Protein AF-A0A3E1NCD6-F1 (afdb_monomer_lite)

Structure (mmCIF, N/CA/C/O backbone):
data_AF-A0A3E1NCD6-F1
#
_entry.id   AF-A0A3E1NCD6-F1
#
loop_
_atom_site.group_PDB
_atom_site.id
_atom_site.type_symbol
_atom_site.label_atom_id
_atom_site.label_alt_id
_atom_site.label_comp_id
_atom_site.label_asym_id
_atom_site.label_entity_id
_atom_site.label_seq_id
_atom_site.pdbx_PDB_ins_code
_atom_site.Cartn_x
_atom_site.Cartn_y
_atom_site.Cartn_z
_atom_site.occupancy
_atom_site.B_iso_or_equiv
_atom_site.auth_seq_id
_atom_site.auth_comp_id
_atom_site.auth_asym_id
_atom_site.auth_atom_id
_atom_site.pdbx_PDB_model_num
ATOM 1 N N . MET A 1 1 ? 42.381 4.718 -78.006 1.00 48.06 1 MET A N 1
ATOM 2 C CA . MET A 1 1 ? 42.986 5.940 -77.428 1.00 48.06 1 MET A CA 1
ATOM 3 C C . MET A 1 1 ? 43.231 5.703 -75.942 1.00 48.06 1 MET A C 1
ATOM 5 O O . MET A 1 1 ? 42.279 5.404 -75.235 1.00 48.06 1 MET A O 1
ATOM 9 N N . LYS A 1 2 ? 44.492 5.722 -75.485 1.00 49.78 2 LYS A N 1
ATOM 10 C CA . LYS A 1 2 ? 44.846 5.567 -74.060 1.00 49.78 2 LYS A CA 1
ATOM 11 C C . LYS A 1 2 ? 44.575 6.898 -73.341 1.00 49.78 2 LYS A C 1
ATOM 13 O O . LYS A 1 2 ? 45.096 7.910 -73.806 1.00 49.78 2 LYS A O 1
ATOM 18 N N . PRO A 1 3 ? 43.784 6.937 -72.258 1.00 58.72 3 PRO A N 1
ATOM 19 C CA . PRO A 1 3 ? 43.532 8.187 -71.556 1.00 58.72 3 PRO A CA 1
ATOM 20 C C . PRO A 1 3 ? 44.812 8.664 -70.855 1.00 58.72 3 PRO A C 1
ATOM 22 O O . PRO A 1 3 ? 45.445 7.918 -70.113 1.00 58.72 3 PRO A O 1
ATOM 25 N N . VAL A 1 4 ? 45.180 9.920 -71.109 1.00 60.09 4 VAL A N 1
ATOM 26 C CA . VAL A 1 4 ? 46.429 10.587 -70.686 1.00 60.09 4 VAL A CA 1
ATOM 27 C C . VAL A 1 4 ? 46.497 10.828 -69.168 1.00 60.09 4 VAL A C 1
ATOM 29 O O . VAL A 1 4 ? 47.529 11.239 -68.654 1.00 60.09 4 VAL A O 1
ATOM 32 N N . ASN A 1 5 ? 45.440 10.506 -68.413 1.00 66.00 5 ASN A N 1
ATOM 33 C CA . ASN A 1 5 ? 45.366 10.826 -66.988 1.00 66.00 5 ASN A CA 1
ATOM 34 C C . ASN A 1 5 ? 44.707 9.730 -66.127 1.00 66.00 5 ASN A C 1
ATOM 36 O O . ASN A 1 5 ? 43.855 9.983 -65.276 1.00 66.00 5 ASN A O 1
ATOM 40 N N . THR A 1 6 ? 45.092 8.472 -66.350 1.00 70.75 6 THR A N 1
ATOM 41 C CA . THR A 1 6 ? 44.613 7.318 -65.561 1.00 70.75 6 THR A CA 1
ATOM 42 C C . THR A 1 6 ? 44.944 7.425 -64.073 1.00 70.75 6 THR A C 1
ATOM 44 O O . THR A 1 6 ? 44.240 6.853 -63.244 1.00 70.75 6 THR A O 1
ATOM 47 N N . ARG A 1 7 ? 46.002 8.161 -63.716 1.00 72.38 7 ARG A N 1
ATOM 48 C CA . ARG A 1 7 ? 46.505 8.272 -62.342 1.00 72.38 7 ARG A CA 1
ATOM 49 C C . ARG A 1 7 ? 45.627 9.172 -61.467 1.00 72.38 7 ARG A C 1
ATOM 51 O O . ARG A 1 7 ? 45.313 8.793 -60.337 1.00 72.38 7 ARG A O 1
ATOM 58 N N . GLU A 1 8 ? 45.178 10.312 -61.989 1.00 76.81 8 GLU A N 1
ATOM 59 C CA . GLU A 1 8 ? 44.235 11.184 -61.277 1.00 76.81 8 GLU A CA 1
ATOM 60 C C . GLU A 1 8 ? 42.847 10.555 -61.187 1.00 76.81 8 GLU A C 1
ATOM 62 O O . GLU A 1 8 ? 42.239 10.573 -60.117 1.00 76.81 8 GLU A O 1
ATOM 67 N N . LEU A 1 9 ? 42.397 9.894 -62.260 1.00 78.06 9 LEU A N 1
ATOM 68 C CA . LEU A 1 9 ? 41.117 9.192 -62.268 1.00 78.06 9 LEU A CA 1
ATOM 69 C C . LEU A 1 9 ? 41.079 8.086 -61.202 1.00 78.06 9 LEU A C 1
ATOM 71 O O . LEU A 1 9 ? 40.131 8.011 -60.427 1.00 78.06 9 LEU A O 1
ATOM 75 N N . ASN A 1 10 ? 42.142 7.281 -61.091 1.00 79.81 10 ASN A N 1
ATOM 76 C CA . ASN A 1 10 ? 42.220 6.205 -60.100 1.00 79.81 10 ASN A CA 1
ATOM 77 C C . ASN A 1 10 ? 42.321 6.743 -58.656 1.00 79.81 10 ASN A C 1
ATOM 79 O O . ASN A 1 10 ? 41.789 6.151 -57.719 1.00 79.81 10 ASN A O 1
ATOM 83 N N . THR A 1 11 ? 42.956 7.905 -58.465 1.00 83.12 11 THR A N 1
ATOM 84 C CA . THR A 1 11 ? 43.045 8.570 -57.153 1.00 83.12 11 THR A CA 1
ATOM 85 C C . THR A 1 11 ? 41.693 9.139 -56.716 1.00 83.12 11 THR A C 1
ATOM 87 O O . THR A 1 11 ? 41.291 8.954 -55.565 1.00 83.12 11 THR A O 1
ATOM 90 N N . ALA A 1 12 ? 40.964 9.783 -57.632 1.00 84.50 12 ALA A N 1
ATOM 91 C CA . ALA A 1 12 ? 39.609 10.273 -57.392 1.00 84.50 12 ALA A CA 1
ATOM 92 C C . ALA A 1 12 ? 38.638 9.120 -57.091 1.00 84.50 12 ALA A C 1
ATOM 94 O O . ALA A 1 12 ? 37.888 9.189 -56.118 1.00 84.50 12 ALA A O 1
ATOM 95 N N . TYR A 1 13 ? 38.723 8.021 -57.848 1.00 87.75 13 TYR A N 1
ATOM 96 C CA . TYR A 1 13 ? 37.912 6.822 -57.623 1.00 87.75 13 TYR A CA 1
ATOM 97 C C . TYR A 1 13 ? 38.194 6.185 -56.256 1.00 87.75 13 TYR A C 1
ATOM 99 O O . TYR A 1 13 ? 37.271 5.814 -55.534 1.00 87.75 13 TYR A O 1
ATOM 107 N N . ARG A 1 14 ? 39.467 6.121 -55.842 1.00 86.81 14 ARG A N 1
ATOM 108 C CA . ARG A 1 14 ? 39.852 5.597 -54.523 1.00 86.81 14 ARG A CA 1
ATOM 109 C C . ARG A 1 14 ? 39.336 6.471 -53.376 1.00 86.81 14 ARG A C 1
ATOM 111 O O . ARG A 1 14 ? 38.881 5.930 -52.372 1.00 86.81 14 ARG A O 1
ATOM 118 N N . ARG A 1 15 ? 39.366 7.803 -53.521 1.00 88.94 15 ARG A N 1
ATOM 119 C CA . ARG A 1 15 ? 38.755 8.725 -52.545 1.00 88.94 15 ARG A CA 1
ATOM 120 C C . ARG A 1 15 ? 37.239 8.550 -52.484 1.00 88.94 15 ARG A C 1
ATOM 122 O O . ARG A 1 15 ? 36.701 8.450 -51.389 1.00 88.94 15 ARG A O 1
ATOM 129 N N . PHE A 1 16 ? 36.572 8.449 -53.632 1.00 91.69 16 PHE A N 1
ATOM 130 C CA . PHE A 1 16 ? 35.131 8.204 -53.699 1.00 91.69 16 PHE A CA 1
ATOM 131 C C . PHE A 1 16 ? 34.739 6.897 -52.999 1.00 91.69 16 PHE A C 1
ATOM 133 O O . PHE A 1 16 ? 33.848 6.904 -52.157 1.00 91.69 16 PHE A O 1
ATOM 140 N N . ILE A 1 17 ? 35.455 5.799 -53.270 1.00 92.50 17 ILE A N 1
ATOM 141 C CA . ILE A 1 17 ? 35.217 4.507 -52.611 1.00 92.50 17 ILE A CA 1
ATOM 142 C C . ILE A 1 17 ? 35.412 4.615 -51.094 1.00 92.50 17 ILE A C 1
ATOM 144 O O . ILE A 1 17 ? 34.603 4.077 -50.346 1.00 92.50 17 ILE A O 1
ATOM 148 N N . LEU A 1 18 ? 36.444 5.324 -50.620 1.00 93.00 18 LEU A N 1
ATOM 149 C CA . LEU A 1 18 ? 36.663 5.515 -49.182 1.00 93.00 18 LEU A CA 1
ATOM 150 C C . LEU A 1 18 ? 35.522 6.296 -48.520 1.00 93.00 18 LEU A C 1
ATOM 152 O O . LEU A 1 18 ? 35.034 5.861 -47.480 1.00 93.00 18 LEU A O 1
ATOM 156 N N . TYR A 1 19 ? 35.063 7.393 -49.131 1.00 93.75 19 TYR A N 1
ATOM 157 C CA . TYR A 1 19 ? 33.920 8.153 -48.615 1.00 93.75 19 TYR A CA 1
ATOM 158 C C . TYR A 1 19 ? 32.619 7.344 -48.652 1.00 93.75 19 TYR A C 1
ATOM 160 O O . TYR A 1 19 ? 31.818 7.409 -47.721 1.00 93.75 19 TYR A O 1
ATOM 168 N N . PHE A 1 20 ? 32.417 6.546 -49.701 1.00 93.56 20 PHE A N 1
ATOM 169 C CA . PHE A 1 20 ? 31.250 5.680 -49.828 1.00 93.56 20 PHE A CA 1
ATOM 170 C C . PHE A 1 20 ? 31.248 4.576 -48.762 1.00 93.56 20 PHE A C 1
ATOM 172 O O . PHE A 1 20 ? 30.236 4.356 -48.099 1.00 93.56 20 PHE A O 1
ATOM 179 N N . LEU A 1 21 ? 32.397 3.938 -48.519 1.00 94.81 21 LEU A N 1
ATOM 180 C CA . LEU A 1 21 ? 32.553 2.950 -47.451 1.00 94.81 21 LEU A CA 1
ATOM 181 C C . LEU A 1 21 ? 32.377 3.573 -46.063 1.00 94.81 21 LEU A C 1
ATOM 183 O O . LEU A 1 21 ? 31.696 2.984 -45.225 1.00 94.81 21 LEU A O 1
ATOM 187 N N . SER A 1 22 ? 32.932 4.765 -45.815 1.00 93.69 22 SER A N 1
ATOM 188 C CA . SER A 1 22 ? 32.733 5.451 -44.533 1.00 93.69 22 SER A CA 1
ATOM 189 C C . SER A 1 22 ? 31.272 5.832 -44.315 1.00 93.69 22 SER A C 1
ATOM 191 O O . SER A 1 22 ? 30.776 5.716 -43.200 1.00 93.69 22 SER A O 1
ATOM 193 N N . PHE A 1 23 ? 30.565 6.238 -45.375 1.00 95.38 23 PHE A N 1
ATOM 194 C CA . PHE A 1 23 ? 29.140 6.553 -45.311 1.00 95.38 23 PHE A CA 1
ATOM 195 C C . PHE A 1 23 ? 28.295 5.313 -44.996 1.00 95.38 23 PHE A C 1
ATOM 197 O O . PHE A 1 23 ? 27.441 5.370 -44.115 1.00 95.38 23 PHE A O 1
ATOM 204 N N . ILE A 1 24 ? 28.571 4.177 -45.646 1.00 95.69 24 ILE A N 1
ATOM 205 C CA . ILE A 1 24 ? 27.893 2.907 -45.346 1.00 95.69 24 ILE A CA 1
ATOM 206 C C . ILE A 1 24 ? 28.144 2.491 -43.895 1.00 95.69 24 ILE A C 1
ATOM 208 O O . ILE A 1 24 ? 27.205 2.130 -43.189 1.00 95.69 24 ILE A O 1
ATOM 212 N N . LEU A 1 25 ? 29.392 2.565 -43.429 1.00 95.88 25 LEU A N 1
ATOM 213 C CA . LEU A 1 25 ? 29.737 2.192 -42.059 1.00 95.88 25 LEU A CA 1
ATOM 214 C C . LEU A 1 25 ? 29.054 3.109 -41.038 1.00 95.88 25 LEU A C 1
ATOM 216 O O . LEU A 1 25 ? 28.531 2.626 -40.036 1.00 95.88 25 LEU A O 1
ATOM 220 N N . PHE A 1 26 ? 28.996 4.411 -41.319 1.00 96.38 26 PHE A N 1
ATOM 221 C CA . PHE A 1 26 ? 28.276 5.371 -40.490 1.00 96.38 26 PHE A CA 1
ATOM 222 C C . PHE A 1 26 ? 26.770 5.077 -40.450 1.00 96.38 26 PHE A C 1
ATOM 224 O O . PHE A 1 26 ? 26.185 5.041 -39.370 1.00 96.38 26 PHE A O 1
ATOM 231 N N . ALA A 1 27 ? 26.150 4.778 -41.595 1.00 96.38 27 ALA A N 1
ATOM 232 C CA . ALA A 1 27 ? 24.737 4.412 -41.660 1.00 96.38 27 ALA A CA 1
ATOM 233 C C . ALA A 1 27 ? 24.431 3.134 -40.856 1.00 96.38 27 ALA A C 1
ATOM 235 O O . ALA A 1 27 ? 23.467 3.101 -40.090 1.00 96.38 27 ALA A O 1
ATOM 236 N N . LEU A 1 28 ? 25.278 2.104 -40.969 1.00 96.31 28 LEU A N 1
ATOM 237 C CA . LEU A 1 28 ? 25.154 0.879 -40.173 1.00 96.31 28 LEU A CA 1
ATOM 238 C C . LEU A 1 28 ? 25.304 1.153 -38.672 1.00 96.31 28 LEU A C 1
ATOM 240 O O . LEU A 1 28 ? 24.559 0.586 -37.873 1.00 96.31 28 LEU A O 1
ATOM 244 N N . LEU A 1 29 ? 26.219 2.047 -38.285 1.00 96.06 29 LEU A N 1
ATOM 245 C CA . LEU A 1 29 ? 26.409 2.454 -36.894 1.00 96.06 29 LEU A CA 1
ATOM 246 C C . LEU A 1 29 ? 25.173 3.183 -36.353 1.00 96.06 29 LEU A C 1
ATOM 248 O O . LEU A 1 29 ? 24.714 2.857 -35.262 1.00 96.06 29 LEU A O 1
ATOM 252 N N . CYS A 1 30 ? 24.577 4.099 -37.122 1.00 95.62 30 CYS A N 1
ATOM 253 C CA . CYS A 1 30 ? 23.335 4.773 -36.734 1.00 95.62 30 CYS A CA 1
ATOM 254 C C . CYS A 1 30 ? 22.190 3.780 -36.496 1.00 95.62 30 CYS A C 1
ATOM 256 O O . CYS A 1 30 ? 21.507 3.864 -35.476 1.00 95.62 30 CYS A O 1
ATOM 258 N N . VAL A 1 31 ? 22.007 2.814 -37.401 1.00 96.12 31 VAL A N 1
ATOM 259 C CA . VAL A 1 31 ? 20.982 1.768 -37.256 1.00 96.12 31 VAL A CA 1
ATOM 260 C C . VAL A 1 31 ? 21.262 0.897 -36.030 1.00 96.12 31 VAL A C 1
ATOM 262 O O . VAL A 1 31 ? 20.353 0.605 -35.253 1.00 96.12 31 VAL A O 1
ATOM 265 N N . PHE A 1 32 ? 22.521 0.517 -35.810 1.00 96.19 32 PHE A N 1
ATOM 266 C CA . PHE A 1 32 ? 22.919 -0.252 -34.635 1.00 96.19 32 PHE A CA 1
ATOM 267 C C . PHE A 1 32 ? 22.628 0.502 -33.330 1.00 96.19 32 PHE A C 1
ATOM 269 O O . PHE A 1 32 ? 22.004 -0.058 -32.427 1.00 96.19 32 PHE A O 1
ATOM 276 N N . CYS A 1 33 ? 23.020 1.776 -33.243 1.00 95.00 33 CYS A N 1
ATOM 277 C CA . CYS A 1 33 ? 22.740 2.632 -32.093 1.00 95.00 33 CYS A CA 1
ATOM 278 C C . CYS A 1 33 ? 21.236 2.786 -31.855 1.00 95.00 33 CYS A C 1
ATOM 280 O O . CYS A 1 33 ? 20.801 2.673 -30.714 1.00 95.00 33 CYS A O 1
ATOM 282 N N . PHE A 1 34 ? 20.439 2.965 -32.912 1.00 96.12 34 PHE A N 1
ATOM 283 C CA . PHE A 1 34 ? 18.983 3.031 -32.802 1.00 96.12 34 PHE A CA 1
ATOM 284 C C . PHE A 1 34 ? 18.416 1.771 -32.136 1.00 96.12 34 PHE A C 1
ATOM 286 O O . PHE A 1 34 ? 17.754 1.865 -31.105 1.00 96.12 34 PHE A O 1
ATOM 293 N N . PHE A 1 35 ? 18.751 0.580 -32.643 1.00 95.50 35 PHE A N 1
ATOM 294 C CA . PHE A 1 35 ? 18.273 -0.671 -32.048 1.00 95.50 35 PHE A CA 1
ATOM 295 C C . PHE A 1 35 ? 18.791 -0.903 -30.625 1.00 95.50 35 PHE A C 1
ATOM 297 O O . PHE A 1 35 ? 18.070 -1.467 -29.797 1.00 95.50 35 PHE A O 1
ATOM 304 N N . ALA A 1 36 ? 20.028 -0.502 -30.326 1.00 94.12 36 ALA A N 1
ATOM 305 C CA . ALA A 1 36 ? 20.593 -0.609 -28.985 1.00 94.12 36 ALA A CA 1
ATOM 306 C C . ALA A 1 36 ? 19.827 0.272 -27.986 1.00 94.12 36 ALA A C 1
ATOM 308 O O . ALA A 1 36 ? 19.410 -0.219 -26.933 1.00 94.12 36 ALA A O 1
ATOM 309 N N . THR A 1 37 ? 19.574 1.531 -28.349 1.00 95.00 37 THR A N 1
ATOM 310 C CA . THR A 1 37 ? 18.796 2.473 -27.538 1.00 95.00 37 THR A CA 1
ATOM 311 C C . THR A 1 37 ? 17.360 1.995 -27.370 1.00 95.00 37 THR A C 1
ATOM 313 O O . THR A 1 37 ? 16.902 1.876 -26.237 1.00 95.00 37 THR A O 1
ATOM 316 N N . SER A 1 38 ? 16.677 1.595 -28.448 1.00 91.94 38 SER A N 1
ATOM 317 C CA . SER A 1 38 ? 15.297 1.101 -28.360 1.00 91.94 38 SER A CA 1
ATOM 318 C C . SER A 1 38 ? 15.172 -0.113 -27.438 1.00 91.94 38 SER A C 1
ATOM 320 O O . SER A 1 38 ? 14.234 -0.198 -26.652 1.00 91.94 38 SER A O 1
ATOM 322 N N . LYS A 1 39 ? 16.129 -1.051 -27.464 1.00 92.88 39 LYS A N 1
ATOM 323 C CA . LYS A 1 39 ? 16.132 -2.193 -26.531 1.00 92.88 39 LYS A CA 1
ATOM 324 C C . LYS A 1 39 ? 16.294 -1.755 -25.077 1.00 92.88 39 LYS A C 1
ATOM 326 O O . LYS A 1 39 ? 15.694 -2.365 -24.193 1.00 92.88 39 LYS A O 1
ATOM 331 N N . HIS A 1 40 ? 17.127 -0.751 -24.819 1.00 93.31 40 HIS A N 1
ATOM 332 C CA . HIS A 1 40 ? 17.333 -0.231 -23.472 1.00 93.31 40 HIS A CA 1
ATOM 333 C C . HIS A 1 40 ? 16.085 0.499 -22.960 1.00 93.31 40 HIS A C 1
ATOM 335 O O . HIS A 1 40 ? 15.618 0.213 -21.858 1.00 93.31 40 HIS A O 1
ATOM 341 N N . GLU A 1 41 ? 15.494 1.357 -23.790 1.00 92.81 41 GLU A N 1
ATOM 342 C CA . GLU A 1 41 ? 14.259 2.075 -23.473 1.00 92.81 41 GLU A CA 1
ATOM 343 C C . GLU A 1 41 ? 13.085 1.123 -23.250 1.00 92.81 41 GLU A C 1
ATOM 345 O O . GLU A 1 41 ? 12.369 1.271 -22.264 1.00 92.81 41 GLU A O 1
ATOM 350 N N . LEU A 1 42 ? 12.926 0.091 -24.085 1.00 93.94 42 LEU A N 1
ATOM 351 C CA . LEU A 1 42 ? 11.879 -0.918 -23.901 1.00 93.94 42 LEU A CA 1
ATOM 352 C C . LEU A 1 42 ? 12.031 -1.671 -22.577 1.00 93.94 42 LEU A C 1
ATOM 354 O O . LEU A 1 42 ? 11.038 -1.912 -21.891 1.00 93.94 42 LEU A O 1
ATOM 358 N N . LYS A 1 43 ? 13.261 -2.019 -22.180 1.00 92.94 43 LYS A N 1
ATOM 359 C CA . LYS A 1 43 ? 13.513 -2.652 -20.876 1.00 92.94 43 LYS A CA 1
ATOM 360 C C . LYS A 1 43 ? 13.150 -1.722 -19.723 1.00 92.94 43 LYS A C 1
ATOM 362 O O . LYS A 1 43 ? 12.480 -2.157 -18.790 1.00 92.94 43 LYS A O 1
ATOM 367 N N . LEU A 1 44 ? 13.559 -0.456 -19.800 1.00 92.75 44 LEU A N 1
ATOM 368 C CA . LEU A 1 44 ? 13.240 0.541 -18.780 1.00 92.75 44 LEU A CA 1
ATOM 369 C C . LEU A 1 44 ? 11.727 0.777 -18.680 1.00 92.75 44 LEU A C 1
ATOM 371 O O . LEU A 1 44 ? 11.181 0.833 -17.580 1.00 92.75 44 LEU A O 1
ATOM 375 N N . LEU A 1 45 ? 11.048 0.877 -19.824 1.00 92.94 45 LEU A N 1
ATOM 376 C CA . LEU A 1 45 ? 9.606 1.070 -19.896 1.00 92.94 45 LEU A CA 1
ATOM 377 C C . LEU A 1 45 ? 8.854 -0.132 -19.322 1.00 92.94 45 LEU A C 1
ATOM 379 O O . LEU A 1 45 ? 7.941 0.056 -18.527 1.00 92.94 45 LEU A O 1
ATOM 383 N N . THR A 1 46 ? 9.275 -1.354 -19.657 1.00 91.94 46 THR A N 1
ATOM 384 C CA . THR A 1 46 ? 8.676 -2.587 -19.119 1.00 91.94 46 THR A CA 1
ATOM 385 C C . THR A 1 46 ? 8.848 -2.667 -17.603 1.00 91.94 46 THR A C 1
ATOM 387 O O . THR A 1 46 ? 7.897 -2.978 -16.893 1.00 91.94 46 THR A O 1
ATOM 390 N N . ALA A 1 47 ? 10.037 -2.338 -17.089 1.00 90.38 47 ALA A N 1
ATOM 391 C CA . ALA A 1 47 ? 10.291 -2.320 -15.650 1.00 90.38 47 ALA A CA 1
ATOM 392 C C . ALA A 1 47 ? 9.405 -1.294 -14.925 1.00 90.38 47 ALA A C 1
ATOM 394 O O . ALA A 1 47 ? 8.829 -1.606 -13.884 1.00 90.38 47 ALA A O 1
ATOM 395 N N . ARG A 1 48 ? 9.244 -0.091 -15.494 1.00 87.56 48 ARG A N 1
ATOM 396 C CA . ARG A 1 48 ? 8.327 0.922 -14.952 1.00 87.56 48 ARG A CA 1
ATOM 397 C C . ARG A 1 48 ? 6.873 0.465 -15.016 1.00 87.56 48 ARG A C 1
ATOM 399 O O . ARG A 1 48 ? 6.176 0.600 -14.021 1.00 87.56 48 ARG A O 1
ATOM 406 N N . ALA A 1 49 ? 6.425 -0.098 -16.136 1.00 88.81 49 ALA A N 1
ATOM 407 C CA . ALA A 1 49 ? 5.062 -0.611 -16.281 1.00 88.81 49 ALA A CA 1
ATOM 408 C C . ALA A 1 49 ? 4.744 -1.665 -15.209 1.00 88.81 49 ALA A C 1
ATOM 410 O O . ALA A 1 49 ? 3.750 -1.537 -14.508 1.00 88.81 49 ALA A O 1
ATOM 411 N N . GLN A 1 50 ? 5.654 -2.614 -14.972 1.00 88.25 50 GLN A N 1
ATOM 412 C CA . GLN A 1 50 ? 5.498 -3.607 -13.904 1.00 88.25 50 GLN A CA 1
ATOM 413 C C . GLN A 1 50 ? 5.421 -2.986 -12.502 1.00 88.25 50 GLN A C 1
ATOM 415 O O . GLN A 1 50 ? 4.698 -3.491 -11.648 1.00 88.25 50 GLN A O 1
ATOM 420 N N . GLN A 1 51 ? 6.172 -1.914 -12.234 1.00 84.31 51 GLN A N 1
ATOM 421 C CA . GLN A 1 51 ? 6.072 -1.188 -10.964 1.00 84.31 51 GLN A CA 1
ATOM 422 C C . GLN A 1 51 ? 4.719 -0.484 -10.822 1.00 84.31 51 GLN A C 1
ATOM 424 O O . GLN A 1 51 ? 4.124 -0.534 -9.748 1.00 84.31 51 GLN A O 1
ATOM 429 N N . TYR A 1 52 ? 4.218 0.129 -11.896 1.00 84.06 52 TYR A N 1
ATOM 430 C CA . TYR A 1 52 ? 2.896 0.753 -11.910 1.00 84.06 52 TYR A CA 1
ATOM 431 C C . TYR A 1 52 ? 1.769 -0.265 -11.723 1.00 84.06 52 TYR A C 1
ATOM 433 O O . TYR A 1 52 ? 0.877 -0.013 -10.919 1.00 84.06 52 TYR A O 1
ATOM 441 N N . ASP A 1 53 ? 1.830 -1.416 -12.395 1.00 85.56 53 ASP A N 1
ATOM 442 C CA . ASP A 1 53 ? 0.824 -2.474 -12.260 1.00 85.56 53 ASP A CA 1
ATOM 443 C C . ASP A 1 53 ? 0.779 -3.024 -10.832 1.00 85.56 53 ASP A C 1
ATOM 445 O O . ASP A 1 53 ? -0.298 -3.175 -10.261 1.00 85.56 53 ASP A O 1
ATOM 449 N N . LYS A 1 54 ? 1.947 -3.250 -10.212 1.00 84.38 54 LYS A N 1
ATOM 450 C CA . LYS A 1 54 ? 2.025 -3.641 -8.796 1.00 84.38 54 LYS A CA 1
ATOM 451 C C . LYS A 1 54 ? 1.384 -2.596 -7.890 1.00 84.38 54 LYS A C 1
ATOM 453 O O . LYS A 1 54 ? 0.605 -2.944 -7.014 1.00 84.38 54 LYS A O 1
ATOM 458 N N . LEU A 1 55 ? 1.680 -1.318 -8.123 1.00 82.62 55 LEU A N 1
ATOM 459 C CA . LEU A 1 55 ? 1.118 -0.228 -7.331 1.00 82.62 55 LEU A CA 1
ATOM 460 C C . LEU A 1 55 ? -0.407 -0.133 -7.478 1.00 82.62 55 LEU A C 1
ATOM 462 O O . LEU A 1 55 ? -1.102 0.133 -6.500 1.00 82.62 55 LEU A O 1
ATOM 466 N N . LEU A 1 56 ? -0.922 -0.327 -8.694 1.00 84.56 56 LEU A N 1
ATOM 467 C CA . LEU A 1 56 ? -2.356 -0.344 -8.978 1.00 84.56 56 LEU A CA 1
ATOM 468 C C . LEU A 1 56 ? -3.047 -1.510 -8.280 1.00 84.56 56 LEU A C 1
ATOM 470 O O . LEU A 1 56 ? -4.031 -1.279 -7.584 1.00 84.56 56 LEU A O 1
ATOM 474 N N . TYR A 1 57 ? -2.494 -2.716 -8.411 1.00 85.94 57 TYR A N 1
ATOM 475 C CA . TYR A 1 57 ? -3.009 -3.910 -7.748 1.00 85.94 57 TYR A CA 1
ATOM 476 C C . TYR A 1 57 ? -3.103 -3.708 -6.233 1.00 85.94 57 TYR A C 1
ATOM 478 O O . TYR A 1 57 ? -4.148 -3.928 -5.635 1.00 85.94 57 TYR A O 1
ATOM 486 N N . THR A 1 58 ? -2.039 -3.198 -5.616 1.00 82.12 58 THR A N 1
ATOM 487 C CA . THR A 1 58 ? -2.031 -2.926 -4.178 1.00 82.12 58 THR A CA 1
ATOM 488 C C . THR A 1 58 ? -3.051 -1.863 -3.771 1.00 82.12 58 THR A C 1
ATOM 490 O O . THR A 1 58 ? -3.704 -1.987 -2.741 1.00 82.12 58 THR A O 1
ATOM 493 N N . ARG A 1 59 ? -3.242 -0.808 -4.574 1.00 82.75 59 ARG A N 1
ATOM 494 C CA . ARG A 1 59 ? -4.303 0.171 -4.288 1.00 82.75 59 ARG A CA 1
ATOM 495 C C . ARG A 1 59 ? -5.689 -0.449 -4.347 1.00 82.75 59 ARG A C 1
ATOM 497 O O . ARG A 1 59 ? -6.537 -0.076 -3.538 1.00 82.75 59 ARG A O 1
ATOM 504 N N . GLU A 1 60 ? -5.929 -1.309 -5.327 1.00 87.69 60 GLU A N 1
ATOM 505 C CA . GLU A 1 60 ? -7.192 -2.022 -5.466 1.00 87.69 60 GLU A CA 1
ATOM 506 C C . GLU A 1 60 ? -7.436 -2.917 -4.249 1.00 87.69 60 GLU A C 1
ATOM 508 O O . GLU A 1 60 ? -8.497 -2.803 -3.637 1.00 87.69 60 GLU A O 1
ATOM 513 N N . ASP A 1 61 ? -6.433 -3.692 -3.824 1.00 86.88 61 ASP A N 1
ATOM 514 C CA . ASP A 1 61 ? -6.531 -4.552 -2.641 1.00 86.88 61 ASP A CA 1
ATOM 515 C C . ASP A 1 61 ? -6.865 -3.745 -1.379 1.00 86.88 61 ASP A C 1
ATOM 517 O O . ASP A 1 61 ? -7.912 -3.954 -0.766 1.00 86.88 61 ASP A O 1
ATOM 521 N N . VAL A 1 62 ? -6.068 -2.714 -1.073 1.00 85.81 62 VAL A N 1
ATOM 52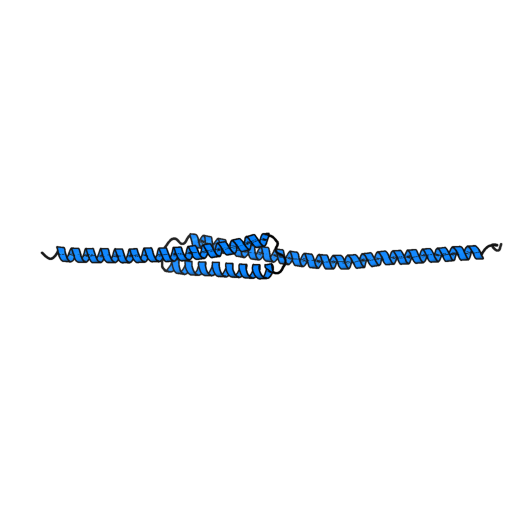2 C CA . VAL A 1 62 ? -6.308 -1.812 0.067 1.00 85.81 62 VAL A CA 1
ATOM 523 C C . VAL A 1 62 ? -7.717 -1.207 0.022 1.00 85.81 62 VAL A C 1
ATOM 525 O O . VAL A 1 62 ? -8.390 -1.120 1.049 1.00 85.81 62 VAL A O 1
ATOM 528 N N . THR A 1 63 ? -8.199 -0.8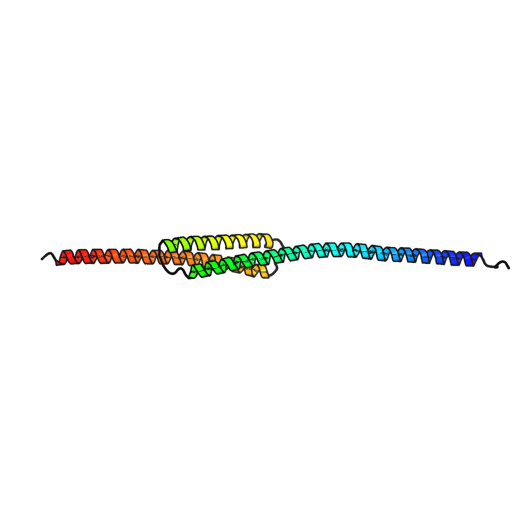12 -1.160 1.00 87.88 63 THR A N 1
ATOM 529 C CA . THR A 1 63 ? -9.555 -0.260 -1.321 1.00 87.88 63 THR A CA 1
ATOM 530 C C . THR A 1 63 ? -10.626 -1.294 -0.977 1.00 87.88 63 THR A C 1
ATOM 532 O O . THR A 1 63 ? -11.573 -0.973 -0.259 1.00 87.88 63 THR A O 1
ATOM 535 N N . VAL A 1 64 ? -10.467 -2.537 -1.438 1.00 90.56 64 VAL A N 1
ATOM 536 C CA . VAL A 1 64 ? -11.383 -3.643 -1.125 1.00 90.56 64 VAL A CA 1
ATOM 537 C C . VAL A 1 64 ? -11.387 -3.941 0.375 1.00 90.56 64 VAL A C 1
ATOM 539 O O . VAL A 1 64 ? -12.456 -4.123 0.958 1.00 90.56 64 VAL A O 1
ATOM 542 N N . GLN A 1 65 ? -10.225 -3.936 1.031 1.00 87.19 65 GLN A N 1
ATOM 543 C CA . GLN A 1 65 ? -10.145 -4.132 2.483 1.00 87.19 65 GLN A CA 1
ATOM 544 C C . GLN A 1 65 ? -10.883 -3.023 3.246 1.00 87.19 65 GLN A C 1
ATOM 546 O O . GLN A 1 65 ? -11.621 -3.304 4.194 1.00 87.19 65 GLN A O 1
ATOM 551 N N . PHE A 1 66 ? -10.741 -1.762 2.827 1.00 86.88 66 PHE A N 1
ATOM 552 C CA . PHE A 1 66 ? -11.476 -0.657 3.446 1.00 86.88 66 PHE A CA 1
ATOM 553 C C . PHE A 1 66 ? -12.985 -0.741 3.224 1.00 86.88 66 PHE A C 1
ATOM 555 O O . PHE A 1 66 ? -13.737 -0.421 4.145 1.00 86.88 66 PHE A O 1
ATOM 562 N N . ASP A 1 67 ? -13.436 -1.201 2.058 1.00 89.19 67 ASP A N 1
ATOM 563 C CA . ASP A 1 67 ? -14.860 -1.435 1.802 1.00 89.19 67 ASP A CA 1
ATOM 564 C C . ASP A 1 67 ? -15.424 -2.512 2.745 1.00 89.19 67 ASP A C 1
ATOM 566 O O . ASP A 1 67 ? -16.469 -2.323 3.372 1.00 89.19 67 ASP A O 1
ATOM 570 N N . GLN A 1 68 ? -14.667 -3.590 2.977 1.00 88.00 68 GLN A N 1
ATOM 571 C CA . GLN A 1 68 ? -15.030 -4.605 3.971 1.00 88.00 68 GLN A CA 1
ATOM 572 C C . GLN A 1 68 ? -15.090 -4.039 5.395 1.00 88.00 68 GLN A C 1
ATOM 574 O O . GLN A 1 68 ? -16.016 -4.364 6.144 1.00 88.00 68 GLN A O 1
ATOM 579 N N . ILE A 1 69 ? -14.128 -3.196 5.789 1.00 86.38 69 ILE A N 1
ATOM 580 C CA . ILE A 1 69 ? -14.156 -2.523 7.096 1.00 86.38 69 ILE A CA 1
ATOM 581 C C . ILE A 1 69 ? -15.410 -1.649 7.215 1.00 86.38 69 ILE A C 1
ATOM 583 O O . ILE A 1 69 ? -16.107 -1.718 8.229 1.00 86.38 69 ILE A O 1
ATOM 587 N N . LEU A 1 70 ? -15.726 -0.864 6.182 1.00 87.31 70 LEU A N 1
ATOM 588 C CA . LEU A 1 70 ? -16.919 -0.020 6.136 1.00 87.31 70 LEU A CA 1
ATOM 589 C C . LEU A 1 70 ? -18.199 -0.842 6.281 1.00 87.31 70 LEU A C 1
ATOM 591 O O . LEU A 1 70 ? -19.045 -0.510 7.112 1.00 87.31 70 LEU A O 1
ATOM 595 N N . GLN A 1 71 ? -18.322 -1.941 5.537 1.00 88.25 71 GLN A N 1
ATOM 596 C CA . GLN A 1 71 ? -19.473 -2.835 5.626 1.00 88.25 71 GLN A CA 1
ATOM 597 C C . GLN A 1 71 ? -19.621 -3.420 7.038 1.00 88.25 71 GLN A C 1
ATOM 599 O O . GLN A 1 71 ? -20.715 -3.416 7.604 1.00 88.25 71 GLN A O 1
ATOM 604 N N . ARG A 1 72 ? -18.527 -3.885 7.652 1.00 85.12 72 ARG A N 1
ATOM 605 C CA . ARG A 1 72 ? -18.554 -4.414 9.027 1.00 85.12 72 ARG A CA 1
ATOM 606 C C . ARG A 1 72 ? -18.919 -3.335 10.042 1.00 85.12 72 ARG A C 1
ATOM 608 O O . ARG A 1 72 ? -19.713 -3.603 10.936 1.00 85.12 72 ARG A O 1
ATOM 615 N N . MET A 1 73 ? -18.413 -2.114 9.884 1.00 82.19 73 MET A N 1
ATOM 616 C CA . MET A 1 73 ? -18.778 -0.969 10.727 1.00 82.19 73 MET A CA 1
ATOM 617 C C . MET A 1 73 ? -20.259 -0.588 10.584 1.00 82.19 73 MET A C 1
ATOM 619 O O . MET A 1 73 ? -20.903 -0.238 11.573 1.00 82.19 73 MET A O 1
ATOM 623 N N . GLN A 1 74 ? -20.836 -0.697 9.384 1.00 85.00 74 GLN A N 1
ATOM 624 C CA . GLN A 1 74 ? -22.274 -0.498 9.170 1.00 85.00 74 GLN A CA 1
ATOM 625 C C . GLN A 1 74 ? -23.120 -1.566 9.867 1.00 85.00 74 GLN A C 1
ATOM 627 O O . GLN A 1 74 ? -24.175 -1.247 10.403 1.00 85.00 74 GLN A O 1
ATOM 632 N N . VAL A 1 75 ? -22.669 -2.821 9.894 1.00 82.75 75 VAL A N 1
ATOM 633 C CA . VAL A 1 75 ? -23.335 -3.874 10.678 1.00 82.75 75 VAL A CA 1
ATOM 634 C C . VAL A 1 75 ? -23.170 -3.601 12.176 1.00 82.75 75 VAL A C 1
ATOM 636 O O . VAL A 1 75 ? -24.128 -3.698 12.938 1.00 82.75 75 VAL A O 1
ATOM 639 N N . LEU A 1 76 ? -21.981 -3.167 12.596 1.00 79.69 76 LEU A N 1
ATOM 640 C CA . LEU A 1 76 ? -21.666 -2.848 13.986 1.00 79.69 76 LEU A CA 1
ATOM 641 C C . LEU A 1 76 ? -22.538 -1.720 14.563 1.00 79.69 76 LEU A C 1
ATOM 643 O O . LEU A 1 76 ? -22.845 -1.722 15.756 1.00 79.69 76 LEU A O 1
ATOM 647 N N . SER A 1 77 ? -22.933 -0.757 13.727 1.00 77.12 77 SER A N 1
ATOM 648 C CA . SER A 1 77 ? -23.804 0.353 14.126 1.00 77.12 77 SER A CA 1
ATOM 649 C C . SER A 1 77 ? -25.275 -0.048 14.280 1.00 77.12 77 SER A C 1
ATOM 651 O O . SER A 1 77 ? -26.021 0.650 14.964 1.00 77.12 77 SER A O 1
ATOM 653 N N . GLN A 1 78 ? -25.691 -1.180 13.701 1.00 77.81 78 GLN A N 1
ATOM 654 C CA . GLN A 1 78 ? -27.048 -1.719 13.852 1.00 77.81 78 GLN A CA 1
ATOM 655 C C . GLN A 1 78 ? -27.244 -2.457 15.183 1.00 77.81 78 GLN A C 1
ATOM 657 O O . GLN A 1 78 ? -28.382 -2.599 15.634 1.00 77.81 78 GLN A O 1
ATOM 662 N N . TYR A 1 79 ? -26.159 -2.885 15.837 1.00 67.31 79 TYR A N 1
ATOM 663 C CA . TYR A 1 79 ? -26.215 -3.472 17.173 1.00 67.31 79 TYR A CA 1
ATOM 664 C C . TYR A 1 79 ? -26.470 -2.385 18.219 1.00 67.31 79 TYR A C 1
ATOM 666 O O . TYR A 1 79 ? -25.565 -1.664 18.652 1.00 67.31 79 TYR A O 1
ATOM 674 N N . VAL A 1 80 ? -27.742 -2.264 18.600 1.00 62.53 80 VAL A N 1
ATOM 675 C CA . VAL A 1 80 ? -28.237 -1.318 19.612 1.00 62.53 80 VAL A CA 1
ATOM 676 C C . VAL A 1 80 ? -28.666 -2.051 20.890 1.00 62.53 80 VAL A C 1
ATOM 678 O O . VAL A 1 80 ? -28.788 -1.424 21.943 1.00 62.53 80 VAL A O 1
ATOM 681 N N . LYS A 1 81 ? -28.898 -3.372 20.843 1.00 61.25 81 LYS A N 1
ATOM 682 C CA . LYS A 1 81 ? -29.455 -4.118 21.978 1.00 61.25 81 LYS A CA 1
ATOM 683 C C . LYS A 1 81 ? -28.374 -4.833 22.787 1.00 61.25 81 LYS A C 1
ATOM 685 O O . LYS A 1 81 ? -27.529 -5.543 22.253 1.00 61.25 81 LYS A O 1
ATOM 690 N N . VAL A 1 82 ? -28.467 -4.695 24.109 1.00 61.09 82 VAL A N 1
ATOM 691 C CA . VAL A 1 82 ? -27.585 -5.326 25.107 1.00 61.09 82 VAL A CA 1
ATOM 692 C C . VAL A 1 82 ? -28.057 -6.759 25.387 1.00 61.09 82 VAL A C 1
ATOM 694 O O . VAL A 1 82 ? -28.368 -7.122 26.515 1.00 61.09 82 VAL A O 1
ATOM 697 N N . ASN A 1 83 ? -28.189 -7.583 24.347 1.00 66.31 83 ASN A N 1
ATOM 698 C CA . ASN A 1 83 ? -28.381 -9.022 24.537 1.00 66.31 83 ASN A CA 1
ATOM 699 C C . ASN A 1 83 ? -27.012 -9.703 24.577 1.00 66.31 83 ASN A C 1
ATOM 701 O O . ASN A 1 83 ? -26.144 -9.370 23.775 1.00 66.31 83 ASN A O 1
ATOM 705 N N . ALA A 1 84 ? -26.816 -10.688 25.460 1.00 66.00 84 ALA A N 1
ATOM 706 C CA . ALA A 1 84 ? -25.524 -11.373 25.617 1.00 66.00 84 ALA A CA 1
ATOM 707 C C . ALA A 1 84 ? -24.993 -11.959 24.292 1.00 66.00 84 ALA A C 1
ATOM 709 O O . ALA A 1 84 ? -23.811 -11.841 23.985 1.00 66.00 84 ALA A O 1
ATOM 710 N N . THR A 1 85 ? -25.885 -12.507 23.461 1.00 72.56 85 THR A N 1
ATOM 711 C CA . THR A 1 85 ? -25.554 -13.018 22.120 1.00 72.56 85 THR A CA 1
ATOM 712 C C . THR A 1 85 ? -25.185 -11.914 21.131 1.00 72.56 85 THR A C 1
ATOM 714 O O . THR A 1 85 ? -24.402 -12.126 20.215 1.00 72.56 85 THR A O 1
ATOM 717 N N . GLU A 1 86 ? -25.779 -10.732 21.278 1.00 73.44 86 GLU A N 1
ATOM 718 C CA . GLU A 1 86 ? -25.540 -9.587 20.400 1.00 73.44 86 GLU A CA 1
ATOM 719 C C . GLU A 1 86 ? -24.214 -8.901 20.753 1.00 73.44 86 GLU A C 1
ATOM 721 O O . GLU A 1 86 ? -23.477 -8.501 19.858 1.00 73.44 86 GLU A O 1
ATOM 726 N N . MET A 1 87 ? -23.857 -8.873 22.041 1.00 70.88 87 MET A N 1
ATOM 727 C CA . MET A 1 87 ? -22.569 -8.372 22.524 1.00 70.88 87 MET A CA 1
ATOM 728 C C . MET A 1 87 ? -21.390 -9.249 22.090 1.00 70.88 87 MET A C 1
ATOM 730 O O . MET A 1 87 ? -20.371 -8.711 21.664 1.00 70.88 87 MET A O 1
ATOM 734 N N . ASP A 1 88 ? -21.534 -10.576 22.147 1.00 77.50 88 ASP A N 1
ATOM 735 C CA . ASP A 1 88 ? -20.496 -11.505 21.678 1.00 77.50 88 ASP A CA 1
ATOM 736 C C . ASP A 1 88 ? -20.237 -11.330 20.172 1.00 77.50 88 ASP A C 1
ATOM 738 O O . ASP A 1 88 ? -19.107 -11.104 19.738 1.00 77.50 88 ASP A O 1
ATOM 742 N N . ASN A 1 89 ? -21.308 -11.273 19.374 1.00 81.50 89 ASN A N 1
ATOM 743 C CA . ASN A 1 89 ? -21.212 -10.974 17.944 1.00 81.50 89 ASN A CA 1
ATOM 744 C C . ASN A 1 89 ? -20.567 -9.605 17.679 1.00 81.50 89 ASN A C 1
ATOM 746 O O . ASN A 1 89 ? -19.761 -9.464 16.759 1.00 81.50 89 ASN A O 1
ATOM 750 N N . GLN A 1 90 ? -20.893 -8.597 18.491 1.00 81.75 90 GLN A N 1
ATOM 751 C CA . GLN A 1 90 ? -20.310 -7.267 18.376 1.00 81.75 90 GLN A CA 1
ATOM 752 C C . GLN A 1 90 ? -18.795 -7.282 18.643 1.00 81.75 90 GLN A C 1
ATOM 754 O O . GLN A 1 90 ? -18.046 -6.646 17.902 1.00 81.75 90 GLN A O 1
ATOM 759 N N . ALA A 1 91 ? -18.338 -8.018 19.660 1.00 82.06 91 ALA A N 1
ATOM 760 C CA . ALA A 1 91 ? -16.920 -8.168 19.980 1.00 82.06 91 ALA A CA 1
ATOM 761 C C . ALA A 1 91 ? -16.158 -8.901 18.864 1.00 82.06 91 ALA A C 1
ATOM 763 O O . ALA A 1 91 ? -15.080 -8.463 18.457 1.00 82.06 91 ALA A O 1
ATOM 764 N N . VAL A 1 92 ? -16.750 -9.962 18.301 1.00 86.00 92 VAL A N 1
ATOM 765 C CA . VAL A 1 92 ? -16.186 -10.687 17.151 1.00 86.00 92 VAL A CA 1
ATOM 766 C C . VAL A 1 92 ? -16.050 -9.771 15.931 1.00 86.00 92 VAL A C 1
ATOM 768 O O . VAL A 1 92 ? -14.997 -9.760 15.289 1.00 86.00 92 VAL A O 1
ATOM 771 N N . LEU A 1 93 ? -17.076 -8.970 15.615 1.00 85.56 93 LEU A N 1
ATOM 772 C CA . LEU A 1 93 ? -16.998 -8.004 14.514 1.00 85.56 93 LEU A CA 1
ATOM 773 C C . LEU A 1 93 ? -15.934 -6.932 14.759 1.00 85.56 93 LEU A C 1
ATOM 775 O O . LEU A 1 93 ? -15.207 -6.588 13.827 1.00 85.56 93 LEU A O 1
ATOM 779 N N . LEU A 1 94 ? -15.838 -6.409 15.983 1.00 86.19 94 LEU A N 1
ATOM 780 C CA . LEU A 1 94 ? -14.856 -5.387 16.340 1.00 86.19 94 LEU A CA 1
ATOM 781 C C . LEU A 1 94 ? -13.428 -5.914 16.153 1.00 86.19 94 LEU A C 1
ATOM 783 O O . LEU A 1 94 ? -12.634 -5.297 15.448 1.00 86.19 94 LEU A O 1
ATOM 787 N N . HIS A 1 95 ? -13.143 -7.113 16.665 1.00 86.81 95 HIS A N 1
ATOM 788 C CA . HIS A 1 95 ? -11.848 -7.768 16.492 1.00 86.81 95 HIS A CA 1
ATOM 789 C C . HIS A 1 95 ? -11.539 -8.056 15.013 1.00 86.81 95 HIS A C 1
ATOM 791 O O . HIS A 1 95 ? -10.402 -7.916 14.562 1.00 86.81 95 HIS A O 1
ATOM 797 N N . ALA A 1 96 ? -12.549 -8.429 14.219 1.00 85.94 96 ALA A N 1
ATOM 798 C CA . ALA A 1 96 ? -12.380 -8.612 12.779 1.00 85.94 96 ALA A CA 1
ATOM 799 C C . ALA A 1 96 ? -12.062 -7.292 12.053 1.00 85.94 96 ALA A C 1
ATOM 801 O O . ALA A 1 96 ? -11.281 -7.291 11.103 1.00 85.94 96 ALA A O 1
ATOM 802 N N . ILE A 1 97 ? -12.654 -6.170 12.474 1.00 87.31 97 ILE A N 1
ATOM 803 C CA . ILE A 1 97 ? -12.339 -4.841 11.932 1.00 87.31 97 ILE A CA 1
ATOM 804 C C . ILE A 1 97 ? -10.912 -4.435 12.308 1.00 87.31 97 ILE A C 1
ATOM 806 O O . ILE A 1 97 ? -10.159 -4.017 11.433 1.00 87.31 97 ILE A O 1
ATOM 810 N N . GLU A 1 98 ? -10.522 -4.598 13.572 1.00 88.25 98 GLU A N 1
ATOM 811 C CA . GLU A 1 98 ? -9.168 -4.284 14.040 1.00 88.25 98 GLU A CA 1
ATOM 812 C C . GLU A 1 98 ? -8.109 -5.124 13.328 1.00 88.25 98 GLU A C 1
ATOM 814 O O . GLU A 1 98 ? -7.107 -4.578 12.869 1.00 88.25 98 GLU A O 1
ATOM 819 N N . GLY A 1 99 ? -8.357 -6.426 13.154 1.00 87.81 99 GLY A N 1
ATOM 820 C CA . GLY A 1 99 ? -7.458 -7.320 12.428 1.00 87.81 99 GLY A CA 1
ATOM 821 C C . GLY A 1 99 ? -7.266 -6.904 10.968 1.00 87.81 99 GLY A C 1
ATOM 822 O O . GLY A 1 99 ? -6.132 -6.804 10.501 1.00 87.81 99 GLY A O 1
ATOM 823 N N . THR A 1 100 ? -8.350 -6.592 10.248 1.00 86.50 100 THR A N 1
ATOM 824 C CA . THR A 1 100 ? -8.246 -6.089 8.866 1.00 86.50 100 THR A CA 1
ATOM 825 C C . THR A 1 100 ? -7.562 -4.721 8.817 1.00 86.50 100 THR A C 1
ATOM 827 O O . THR A 1 100 ? -6.725 -4.491 7.950 1.00 86.50 100 THR A O 1
ATOM 830 N N . ASN A 1 101 ? -7.832 -3.833 9.776 1.00 88.00 101 ASN A N 1
ATOM 831 C CA . ASN A 1 101 ? -7.194 -2.520 9.838 1.00 88.00 101 ASN A CA 1
ATOM 832 C C . ASN A 1 101 ? -5.681 -2.613 10.107 1.00 88.00 101 ASN A C 1
ATOM 834 O O . ASN A 1 101 ? -4.896 -1.888 9.500 1.00 88.00 101 ASN A O 1
ATOM 838 N N . GLN A 1 102 ? -5.255 -3.527 10.984 1.00 87.75 102 GLN A N 1
ATOM 839 C CA . GLN A 1 102 ? -3.840 -3.805 11.243 1.00 87.75 102 GLN A CA 1
ATOM 840 C C . GLN A 1 102 ? -3.144 -4.426 10.031 1.00 87.75 102 GLN A C 1
ATOM 842 O O . GLN A 1 102 ? -2.007 -4.062 9.737 1.00 87.75 102 GLN A O 1
ATOM 847 N N . HIS A 1 103 ? -3.822 -5.321 9.309 1.00 87.81 103 HIS A N 1
ATOM 848 C CA . HIS A 1 103 ? -3.294 -5.902 8.078 1.00 87.81 103 HIS A CA 1
ATOM 849 C C . HIS A 1 103 ? -3.024 -4.826 7.020 1.00 87.81 103 HIS A C 1
ATOM 851 O O . HIS A 1 103 ? -1.901 -4.717 6.532 1.00 87.81 103 HIS A O 1
ATOM 857 N N . VAL A 1 104 ? -4.015 -3.966 6.763 1.00 85.38 104 VAL A N 1
ATOM 858 C CA . VAL A 1 104 ? -3.888 -2.824 5.847 1.00 85.38 104 VAL A CA 1
ATOM 859 C C . VAL A 1 104 ? -2.762 -1.893 6.293 1.00 85.38 104 VAL A C 1
ATOM 861 O O . VAL A 1 104 ? -1.946 -1.474 5.479 1.00 85.38 104 VAL A O 1
ATOM 864 N N . LYS A 1 105 ? -2.653 -1.607 7.596 1.00 85.69 105 LYS A N 1
ATOM 865 C CA . LYS A 1 105 ? -1.559 -0.791 8.135 1.00 85.69 105 LYS A CA 1
ATOM 866 C C . LYS A 1 105 ? -0.181 -1.384 7.833 1.00 85.69 105 LYS A C 1
ATOM 868 O O . LYS A 1 105 ? 0.703 -0.642 7.420 1.00 85.69 105 LYS A O 1
ATOM 873 N N . GLY A 1 106 ? -0.012 -2.692 8.030 1.00 84.88 106 GLY A N 1
ATOM 874 C CA . GLY A 1 106 ? 1.239 -3.390 7.731 1.00 84.88 106 GLY A CA 1
ATOM 875 C C . GLY A 1 106 ? 1.587 -3.330 6.245 1.00 84.88 106 GLY A C 1
ATOM 876 O O . GLY A 1 106 ? 2.714 -3.000 5.892 1.00 84.88 106 GLY A O 1
ATOM 877 N N . GLU A 1 107 ? 0.600 -3.543 5.373 1.00 81.88 107 GLU A N 1
ATOM 878 C CA . GLU A 1 107 ? 0.793 -3.443 3.924 1.00 81.88 107 GLU A CA 1
ATOM 879 C C . GLU A 1 107 ? 1.189 -2.019 3.496 1.00 81.88 107 GLU A C 1
ATOM 881 O O . GLU A 1 107 ? 2.088 -1.832 2.678 1.00 81.88 107 GLU A O 1
ATOM 886 N N . LEU A 1 108 ? 0.589 -0.994 4.109 1.00 79.69 108 LEU A N 1
ATOM 887 C CA . LEU A 1 108 ? 0.969 0.403 3.894 1.00 79.69 108 LEU A CA 1
ATOM 888 C C . LEU A 1 108 ? 2.385 0.727 4.388 1.00 79.69 108 LEU A C 1
ATOM 890 O O . LEU A 1 108 ? 3.092 1.492 3.732 1.00 79.69 108 LEU A O 1
ATOM 894 N N . GLU A 1 109 ? 2.799 0.190 5.535 1.00 80.81 109 GLU A N 1
ATOM 895 C CA . GLU A 1 109 ? 4.143 0.405 6.087 1.00 80.81 109 GLU A CA 1
ATOM 896 C C . GLU A 1 109 ? 5.226 -0.251 5.218 1.00 80.81 109 GLU A C 1
ATOM 898 O O . GLU A 1 109 ? 6.256 0.378 4.953 1.00 80.81 109 GLU A O 1
ATOM 903 N N . ASP A 1 110 ? 4.961 -1.446 4.684 1.00 77.19 110 ASP A N 1
ATOM 904 C CA . ASP A 1 110 ? 5.849 -2.128 3.734 1.00 77.19 110 ASP A CA 1
ATOM 905 C C . ASP A 1 110 ? 6.006 -1.339 2.418 1.00 77.19 110 ASP A C 1
ATOM 907 O O . ASP A 1 110 ? 7.090 -1.300 1.825 1.00 77.19 110 ASP A O 1
ATOM 911 N N . LEU A 1 111 ? 4.950 -0.648 1.975 1.00 69.56 111 LEU A N 1
ATOM 912 C CA . LEU A 1 111 ? 4.967 0.217 0.787 1.00 69.56 111 LEU A CA 1
ATOM 913 C C . LEU A 1 111 ? 5.634 1.577 1.038 1.00 69.56 111 LEU A C 1
ATOM 915 O O . LEU A 1 111 ? 6.268 2.126 0.134 1.00 69.56 111 LEU A O 1
ATOM 919 N N . GLY A 1 112 ? 5.513 2.126 2.252 1.00 61.81 112 GLY A N 1
ATOM 920 C CA . GLY A 1 112 ? 6.028 3.446 2.644 1.00 61.81 112 GLY A CA 1
ATOM 921 C C . GLY A 1 112 ? 7.556 3.578 2.575 1.00 61.81 112 GLY A C 1
ATOM 922 O O . GLY A 1 112 ? 8.086 4.687 2.491 1.00 61.81 112 GLY A O 1
ATOM 923 N N . MET A 1 113 ? 8.281 2.457 2.513 1.00 52.28 113 MET A N 1
ATOM 924 C CA . MET A 1 113 ? 9.726 2.419 2.247 1.00 52.28 113 MET A CA 1
ATOM 925 C C . MET A 1 113 ? 10.090 2.840 0.806 1.00 52.28 113 MET A C 1
ATOM 927 O O . MET A 1 113 ? 11.255 3.131 0.523 1.00 52.28 113 MET A O 1
ATOM 931 N N . ALA A 1 114 ? 9.119 2.904 -0.113 1.00 52.19 114 ALA A N 1
ATOM 932 C CA . ALA A 1 114 ? 9.319 3.227 -1.522 1.00 52.19 114 ALA A CA 1
ATOM 933 C C . ALA A 1 114 ? 8.496 4.460 -1.944 1.00 52.19 114 ALA A C 1
ATOM 935 O O . ALA A 1 114 ? 7.455 4.339 -2.576 1.00 52.19 114 ALA A O 1
ATOM 936 N N . ALA A 1 115 ? 9.014 5.655 -1.630 1.00 49.31 115 ALA A N 1
ATOM 937 C CA . ALA A 1 115 ? 8.603 6.951 -2.191 1.00 49.31 115 ALA A CA 1
ATOM 938 C C . ALA A 1 115 ? 7.079 7.203 -2.202 1.00 49.31 115 ALA A C 1
ATOM 940 O O . ALA A 1 115 ? 6.417 7.008 -3.216 1.00 49.31 115 ALA A O 1
ATOM 941 N N . GLU A 1 116 ? 6.536 7.689 -1.084 1.00 55.56 116 GLU A N 1
ATOM 942 C CA . GLU A 1 116 ? 5.098 7.914 -0.899 1.00 55.56 116 GLU A CA 1
ATOM 943 C C . GLU A 1 116 ? 4.455 8.840 -1.955 1.00 55.56 116 GLU A C 1
ATOM 945 O O . GLU A 1 116 ? 4.687 10.054 -1.949 1.00 55.56 116 GLU A O 1
ATOM 950 N N . PRO A 1 117 ? 3.546 8.346 -2.817 1.00 62.12 117 PRO A N 1
ATOM 951 C CA . PRO A 1 117 ? 2.536 9.209 -3.406 1.00 62.12 117 PRO A CA 1
ATOM 952 C C . PRO A 1 117 ? 1.526 9.617 -2.321 1.00 62.12 117 PRO A C 1
ATOM 954 O O . PRO A 1 117 ? 1.026 8.775 -1.575 1.00 62.12 117 PRO A O 1
ATOM 957 N N . ALA A 1 118 ? 1.163 10.905 -2.290 1.00 63.50 118 ALA A N 1
ATOM 958 C CA . ALA A 1 118 ? 0.263 11.533 -1.306 1.00 63.50 118 ALA A CA 1
ATOM 959 C C . ALA A 1 118 ? -1.072 10.792 -1.048 1.00 63.50 118 ALA A C 1
ATOM 961 O O . ALA A 1 118 ? -1.712 10.984 -0.019 1.00 63.50 118 ALA A O 1
ATOM 962 N N . SER A 1 119 ? -1.492 9.922 -1.966 1.00 66.88 119 SER A N 1
ATOM 963 C CA . SER A 1 119 ? -2.663 9.053 -1.829 1.00 66.88 119 SER A CA 1
ATOM 964 C C . SER A 1 119 ? -2.569 8.020 -0.700 1.00 66.88 119 SER A C 1
ATOM 966 O O . SER A 1 119 ? -3.604 7.684 -0.137 1.00 66.88 119 SER A O 1
ATOM 968 N N . PHE A 1 120 ? -1.379 7.506 -0.355 1.00 74.50 120 PHE A N 1
ATOM 969 C CA . PHE A 1 120 ? -1.263 6.538 0.752 1.00 74.50 120 PHE A CA 1
ATOM 970 C C . PHE A 1 120 ? -1.411 7.200 2.122 1.00 74.50 120 PHE A C 1
ATOM 972 O O . PHE A 1 120 ? -1.909 6.569 3.051 1.00 74.50 120 PHE A O 1
ATOM 979 N N . GLY A 1 121 ? -1.113 8.499 2.221 1.00 77.44 121 GLY A N 1
ATOM 980 C CA . GLY A 1 121 ? -1.378 9.282 3.426 1.00 77.44 121 GLY A CA 1
ATOM 981 C C . GLY A 1 121 ? -2.863 9.312 3.808 1.00 77.44 121 GLY A C 1
ATOM 982 O O . GLY A 1 121 ? -3.188 9.316 4.992 1.00 77.44 121 GLY A O 1
ATOM 983 N N . ILE A 1 122 ? -3.774 9.263 2.826 1.00 82.88 122 ILE A N 1
ATOM 984 C CA . ILE A 1 122 ? -5.224 9.202 3.080 1.00 82.88 122 ILE A CA 1
ATOM 985 C C . ILE A 1 122 ? -5.594 7.866 3.723 1.00 82.88 122 ILE A C 1
ATOM 987 O O . ILE A 1 122 ? -6.280 7.850 4.742 1.00 82.88 122 ILE A O 1
ATOM 991 N N . TYR A 1 123 ? -5.119 6.757 3.155 1.00 83.44 123 TYR A N 1
ATOM 992 C CA . TYR A 1 123 ? -5.375 5.423 3.690 1.00 83.44 123 TYR A CA 1
ATOM 993 C C . TYR A 1 123 ? -4.794 5.255 5.097 1.00 83.44 123 TYR A C 1
ATOM 995 O O . TYR A 1 123 ? -5.476 4.752 5.982 1.00 83.44 123 TYR A O 1
ATOM 1003 N N . ARG A 1 124 ? -3.590 5.778 5.345 1.00 83.62 124 ARG A N 1
ATOM 1004 C CA . ARG A 1 124 ? -2.982 5.788 6.679 1.00 83.62 124 ARG A CA 1
ATOM 1005 C C . ARG A 1 124 ? -3.827 6.567 7.691 1.00 83.62 124 ARG A C 1
ATOM 1007 O O . ARG A 1 124 ? -4.096 6.070 8.780 1.00 83.62 124 ARG A O 1
ATOM 1014 N N . ASN A 1 125 ? -4.297 7.755 7.312 1.00 87.25 125 ASN A N 1
ATOM 1015 C CA . ASN A 1 125 ? -5.175 8.552 8.167 1.00 87.25 125 ASN A CA 1
ATOM 1016 C C . ASN A 1 125 ? -6.511 7.835 8.440 1.00 87.25 125 ASN A C 1
ATOM 1018 O O . ASN A 1 125 ? -7.025 7.850 9.556 1.00 87.25 125 ASN A O 1
ATOM 1022 N N . LEU A 1 126 ? -7.057 7.150 7.432 1.00 86.06 126 LEU A N 1
ATOM 1023 C CA . LEU A 1 126 ? -8.273 6.355 7.578 1.00 86.06 126 LEU A CA 1
ATOM 1024 C C . LEU A 1 126 ? -8.074 5.195 8.565 1.00 86.06 126 LEU A C 1
ATOM 1026 O O . LEU A 1 126 ? -8.912 4.999 9.444 1.00 86.06 126 LEU A O 1
ATOM 1030 N N . THR A 1 127 ? -6.950 4.481 8.477 1.00 87.44 127 THR A N 1
ATOM 1031 C CA . THR A 1 127 ? -6.570 3.434 9.436 1.00 87.44 127 THR A CA 1
ATOM 1032 C C . THR A 1 127 ? -6.485 3.972 10.863 1.00 87.44 127 THR A C 1
ATOM 1034 O O . THR A 1 127 ? -6.997 3.340 11.792 1.00 87.44 127 THR A O 1
ATOM 1037 N N . ASP A 1 128 ? -5.877 5.143 11.058 1.00 87.75 128 ASP A N 1
ATOM 1038 C CA . ASP A 1 128 ? -5.776 5.777 12.375 1.00 87.75 128 ASP A CA 1
ATOM 1039 C C . ASP A 1 128 ? -7.163 6.160 12.921 1.00 87.75 128 ASP A C 1
ATOM 1041 O O . ASP A 1 128 ? -7.475 5.891 14.084 1.00 87.75 128 ASP A O 1
ATOM 1045 N N . HIS A 1 129 ? -8.042 6.695 12.070 1.00 89.00 129 HIS A N 1
ATOM 1046 C CA . HIS A 1 129 ? -9.423 7.007 12.440 1.00 89.00 129 HIS A CA 1
ATOM 1047 C C . HIS A 1 129 ? -10.248 5.757 12.789 1.00 89.00 129 HIS A C 1
ATOM 1049 O O . HIS A 1 129 ? -11.044 5.803 13.726 1.00 89.00 129 HIS A O 1
ATOM 1055 N N . ILE A 1 130 ? -10.056 4.635 12.086 1.00 88.25 130 ILE A N 1
ATOM 1056 C CA . ILE A 1 130 ? -10.728 3.364 12.404 1.00 88.25 130 ILE A CA 1
ATOM 1057 C C . ILE A 1 130 ? -10.290 2.840 13.771 1.00 88.25 130 ILE A C 1
ATOM 1059 O O . ILE A 1 130 ? -11.138 2.392 14.540 1.00 88.25 130 ILE A O 1
ATOM 1063 N N . ASN A 1 131 ? -9.003 2.949 14.115 1.00 87.81 131 ASN A N 1
ATOM 1064 C CA . ASN A 1 131 ? -8.516 2.563 15.443 1.00 87.81 131 ASN A CA 1
ATOM 1065 C C . ASN A 1 131 ? -9.159 3.412 16.548 1.00 87.81 131 ASN A C 1
ATOM 1067 O O . ASN A 1 131 ? -9.610 2.875 17.560 1.00 87.81 131 ASN A O 1
ATOM 1071 N N . LEU A 1 132 ? -9.252 4.731 16.341 1.00 88.88 132 LEU A N 1
ATOM 1072 C CA . LEU A 1 132 ? -9.936 5.624 17.281 1.00 88.88 132 LEU A CA 1
ATOM 1073 C C . LEU A 1 132 ? -11.418 5.261 17.427 1.00 88.88 132 LEU A C 1
ATOM 1075 O O . LEU A 1 132 ? -11.923 5.178 18.547 1.00 88.88 132 LEU A O 1
ATOM 1079 N N . LEU A 1 133 ? -12.110 5.014 16.312 1.00 87.69 133 LEU A N 1
ATOM 1080 C CA . LEU A 1 133 ? -13.522 4.640 16.313 1.00 87.69 133 LEU A CA 1
ATOM 1081 C C . LEU A 1 133 ? -13.760 3.297 17.019 1.00 87.69 133 LEU A C 1
ATOM 1083 O O . LEU A 1 133 ? -14.718 3.180 17.783 1.00 87.69 133 LEU A O 1
ATOM 1087 N N . SER A 1 134 ? -12.882 2.313 16.800 1.00 85.00 134 SER A N 1
ATOM 1088 C CA . SER A 1 134 ? -12.938 1.010 17.471 1.00 85.00 134 SER A CA 1
ATOM 1089 C C . SER A 1 134 ? -12.866 1.170 18.990 1.00 85.00 134 SER A C 1
ATOM 1091 O O . SER A 1 134 ? -13.762 0.723 19.707 1.00 85.00 134 SER A O 1
ATOM 1093 N N . GLY A 1 135 ? -11.880 1.934 19.478 1.00 85.88 135 GLY A N 1
ATOM 1094 C CA . GLY A 1 135 ? -11.732 2.218 20.907 1.00 85.88 135 GLY A CA 1
ATOM 1095 C C . GLY A 1 135 ? -12.923 2.977 21.504 1.00 85.88 135 GLY A C 1
ATOM 1096 O O . GLY A 1 135 ? -13.348 2.693 22.625 1.00 85.88 135 GLY A O 1
ATOM 1097 N N . MET A 1 136 ? -13.523 3.909 20.754 1.00 86.75 136 MET A N 1
ATOM 1098 C CA . MET A 1 136 ? -14.755 4.582 21.188 1.00 86.75 136 MET A CA 1
ATOM 1099 C C . MET A 1 136 ? -15.936 3.611 21.293 1.00 86.75 136 MET A C 1
ATOM 1101 O O . MET A 1 136 ? -16.706 3.690 22.250 1.00 86.75 136 MET A O 1
ATOM 1105 N N . LYS A 1 137 ? -16.093 2.690 20.334 1.00 85.94 137 LYS A N 1
ATOM 1106 C CA . LYS A 1 137 ?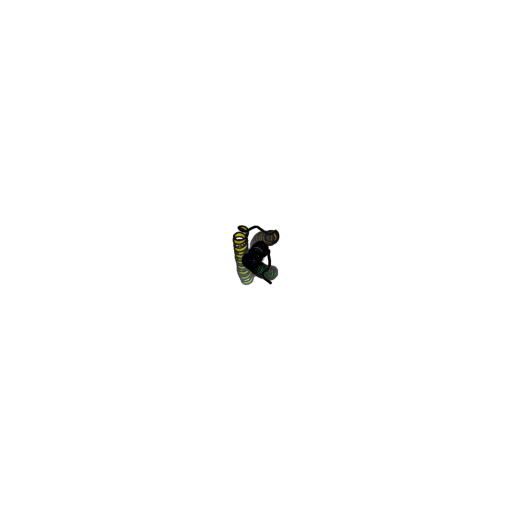 -17.180 1.701 20.339 1.00 85.94 137 LYS A CA 1
ATOM 1107 C C . LYS A 1 137 ? -17.020 0.683 21.466 1.00 85.94 137 LYS A C 1
ATOM 1109 O O . LYS A 1 137 ? -18.024 0.330 22.086 1.00 85.94 137 LYS A O 1
ATOM 1114 N N . ASP A 1 138 ? -15.800 0.261 21.773 1.00 84.38 138 ASP A N 1
ATOM 1115 C CA . ASP A 1 138 ? -15.522 -0.604 22.924 1.00 84.38 138 ASP A CA 1
ATOM 1116 C C . ASP A 1 138 ? -15.904 0.084 24.247 1.00 84.38 138 ASP A C 1
ATOM 1118 O O . ASP A 1 138 ? -16.744 -0.409 25.001 1.00 84.38 138 ASP A O 1
ATOM 1122 N N . SER A 1 139 ? -15.420 1.313 24.457 1.00 86.62 139 SER A N 1
ATOM 1123 C CA . SER A 1 139 ? -15.758 2.132 25.632 1.00 86.62 139 SER A CA 1
ATOM 1124 C C . SER A 1 139 ? -17.267 2.374 25.784 1.00 86.62 139 SER A C 1
ATOM 1126 O O . SER A 1 139 ? -17.831 2.274 26.881 1.00 86.62 139 SER A O 1
ATOM 1128 N N . LEU A 1 140 ? -17.959 2.637 24.671 1.00 85.12 140 LEU A N 1
ATOM 1129 C CA . LEU A 1 140 ? -19.412 2.784 24.654 1.00 85.12 140 LEU A CA 1
ATOM 1130 C C . LEU A 1 140 ? -20.109 1.484 25.079 1.00 85.12 140 LEU A C 1
ATOM 1132 O O . LEU A 1 140 ? -21.051 1.517 25.868 1.00 85.12 140 LEU A O 1
ATOM 1136 N N . SER A 1 141 ? -19.633 0.341 24.590 1.00 81.69 141 SER A N 1
ATOM 1137 C CA . SER A 1 141 ? -20.200 -0.976 24.903 1.00 81.69 141 SER A CA 1
ATOM 1138 C C . SER A 1 141 ? -20.029 -1.325 26.376 1.00 81.69 141 SER A C 1
ATOM 1140 O O . SER A 1 141 ? -20.988 -1.749 27.023 1.00 81.69 141 SER A O 1
ATOM 1142 N N . GLN A 1 142 ? -18.849 -1.045 26.930 1.00 84.50 142 GLN A N 1
ATOM 1143 C CA . GLN A 1 142 ? -18.570 -1.204 28.353 1.00 84.50 142 GLN A CA 1
ATOM 1144 C C . GLN A 1 142 ? -19.476 -0.313 29.212 1.00 84.50 142 GLN A C 1
ATOM 1146 O O . GLN A 1 142 ? -20.017 -0.753 30.227 1.00 84.50 142 GLN A O 1
ATOM 1151 N N . THR A 1 143 ? -19.688 0.933 28.787 1.00 85.94 143 THR A N 1
ATOM 1152 C CA . THR A 1 143 ? -20.575 1.874 29.481 1.00 85.94 143 THR A CA 1
ATOM 1153 C C . THR A 1 143 ? -22.027 1.390 29.457 1.00 85.94 143 THR A C 1
ATOM 1155 O O . THR A 1 143 ? -22.706 1.405 30.483 1.00 85.94 143 THR A O 1
ATOM 1158 N N . HIS A 1 144 ? -22.508 0.905 28.310 1.00 82.44 144 HIS A N 1
ATOM 1159 C CA . HIS A 1 144 ? -23.846 0.321 28.190 1.00 82.44 144 HIS A CA 1
ATOM 1160 C C . HIS A 1 144 ? -24.033 -0.899 29.097 1.00 82.44 144 HIS A C 1
ATOM 1162 O O . HIS A 1 144 ? -25.061 -1.006 29.765 1.00 82.44 144 HIS A O 1
ATOM 1168 N N . PHE A 1 145 ? -23.031 -1.777 29.172 1.00 82.19 145 PHE A N 1
ATOM 1169 C CA . PHE A 1 145 ? -23.051 -2.924 30.076 1.00 82.19 145 PHE A CA 1
ATOM 1170 C C . PHE A 1 145 ? -23.156 -2.493 31.546 1.00 82.19 145 PHE A C 1
ATOM 1172 O O . PHE A 1 145 ? -23.967 -3.031 32.301 1.00 82.19 145 PHE A O 1
ATOM 1179 N N . GLN A 1 146 ? -22.383 -1.483 31.954 1.00 86.38 146 GLN A N 1
ATOM 1180 C CA . GLN A 1 146 ? -22.452 -0.936 33.310 1.00 86.38 146 GLN A CA 1
ATOM 1181 C C . GLN A 1 146 ? -23.829 -0.344 33.628 1.00 86.38 146 GLN A C 1
ATOM 1183 O O . GLN A 1 146 ? -24.354 -0.591 34.713 1.00 86.38 146 GLN A O 1
ATOM 1188 N N . ILE A 1 147 ? -24.432 0.397 32.691 1.00 86.38 147 ILE A N 1
ATOM 1189 C CA . ILE A 1 147 ? -25.777 0.968 32.854 1.00 86.38 147 ILE A CA 1
ATOM 1190 C C . ILE A 1 147 ? -26.817 -0.137 33.058 1.00 86.38 147 ILE A C 1
ATOM 1192 O O . ILE A 1 147 ? -27.658 -0.020 33.949 1.00 86.38 147 ILE A O 1
ATOM 1196 N N . GLU A 1 148 ? -26.767 -1.201 32.257 1.00 84.62 148 GLU A N 1
ATOM 1197 C CA . GLU A 1 148 ? -27.746 -2.287 32.343 1.00 84.62 148 GL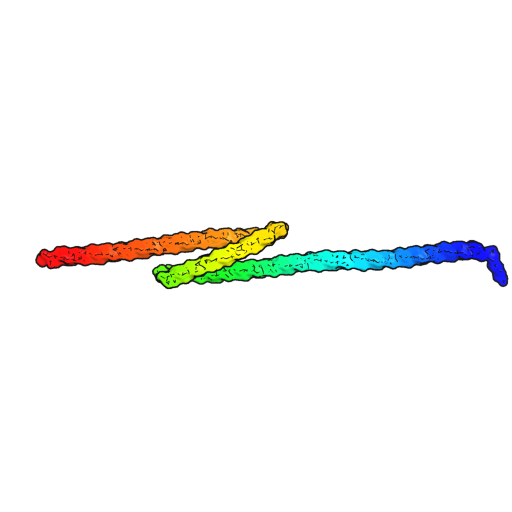U A CA 1
ATOM 1198 C C . GLU A 1 148 ? -27.578 -3.106 33.628 1.00 84.62 148 GLU A C 1
ATOM 1200 O O . GLU A 1 148 ? -28.554 -3.404 34.314 1.00 84.62 148 GLU A O 1
ATOM 1205 N N . SER A 1 149 ? -26.333 -3.371 34.031 1.00 86.31 149 SER A N 1
ATOM 1206 C CA . SER A 1 149 ? -26.032 -4.006 35.318 1.00 86.31 149 SER A CA 1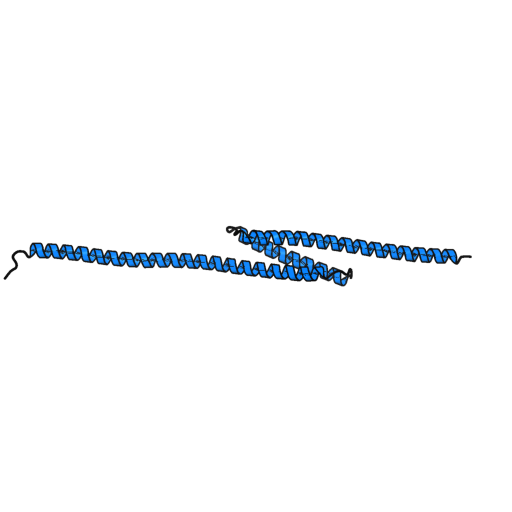
ATOM 1207 C C . SER A 1 149 ? -26.544 -3.176 36.501 1.00 86.31 149 SER A C 1
ATOM 1209 O O . SER A 1 149 ? -27.177 -3.712 37.411 1.00 86.31 149 SER A O 1
ATOM 1211 N N . LEU A 1 150 ? -26.332 -1.855 36.476 1.00 90.75 150 LEU A N 1
ATOM 1212 C CA . LEU A 1 150 ? -26.851 -0.942 37.496 1.00 90.75 150 LEU A CA 1
ATOM 1213 C C . LEU A 1 150 ? -28.381 -0.921 37.519 1.00 90.75 150 LEU A C 1
ATOM 1215 O O . LEU A 1 150 ? -28.960 -0.936 38.601 1.00 90.75 150 LEU A O 1
ATOM 1219 N N . ARG A 1 151 ? -29.044 -0.918 36.355 1.00 90.00 151 ARG A N 1
ATOM 1220 C CA . ARG A 1 151 ? -30.509 -1.016 36.276 1.00 90.00 151 ARG A CA 1
ATOM 1221 C C . ARG A 1 151 ? -31.028 -2.305 36.897 1.00 90.00 151 ARG A C 1
ATOM 1223 O O . ARG A 1 151 ? -31.947 -2.225 37.702 1.00 90.00 151 ARG A O 1
ATOM 1230 N N . SER A 1 152 ? -30.418 -3.447 36.576 1.00 88.62 152 SER A N 1
ATOM 1231 C CA . SER A 1 152 ? -30.793 -4.743 37.152 1.00 88.62 152 SER A CA 1
ATOM 1232 C C . SER A 1 152 ? -30.671 -4.730 38.676 1.00 88.62 152 SER A C 1
ATOM 1234 O O . SER A 1 152 ? -31.613 -5.087 39.372 1.00 88.62 152 SER A O 1
ATOM 1236 N N . GLN A 1 153 ? -29.549 -4.237 39.210 1.00 91.12 153 GLN A N 1
ATOM 1237 C CA . GLN A 1 153 ? -29.347 -4.136 40.660 1.00 91.12 153 GLN A CA 1
ATOM 1238 C C . GLN A 1 153 ? -30.366 -3.205 41.331 1.00 91.12 153 GLN A C 1
ATOM 1240 O O . GLN A 1 153 ? -30.805 -3.456 42.455 1.00 91.12 153 GLN A O 1
ATOM 1245 N N . LEU A 1 154 ? -30.736 -2.112 40.660 1.00 93.50 154 LEU A N 1
ATOM 1246 C CA . LEU A 1 154 ? -31.707 -1.151 41.174 1.00 93.50 154 LEU A CA 1
ATOM 1247 C C . LEU A 1 154 ? -33.129 -1.729 41.172 1.00 93.50 154 LEU A C 1
ATOM 1249 O O . LEU A 1 154 ? -33.885 -1.483 42.112 1.00 93.50 154 LEU A O 1
ATOM 1253 N N . ASP A 1 155 ? -33.468 -2.528 40.160 1.00 93.56 155 ASP A N 1
ATOM 1254 C CA . ASP A 1 155 ? -34.741 -3.245 40.067 1.00 93.56 155 ASP A CA 1
ATOM 1255 C C . ASP A 1 155 ? -34.850 -4.346 41.133 1.00 93.56 155 ASP A C 1
ATOM 1257 O O . ASP A 1 155 ? -35.829 -4.389 41.878 1.00 93.56 155 ASP A O 1
ATOM 1261 N N . ASP A 1 156 ? -33.793 -5.140 41.323 1.00 92.31 156 ASP A N 1
ATOM 1262 C CA . ASP A 1 156 ? -33.707 -6.145 42.391 1.00 92.31 156 ASP A CA 1
ATOM 1263 C C . ASP A 1 156 ? -33.841 -5.505 43.785 1.00 92.31 156 ASP A C 1
ATOM 1265 O O . ASP A 1 156 ? -34.556 -6.002 44.664 1.00 92.31 156 ASP A O 1
ATOM 1269 N N . CYS A 1 157 ? -33.194 -4.355 43.994 1.00 93.00 157 CYS A N 1
ATOM 1270 C CA . CYS A 1 157 ? -33.307 -3.577 45.228 1.00 93.00 157 CYS A CA 1
ATOM 1271 C C . CYS A 1 157 ? -34.738 -3.047 45.435 1.00 93.00 157 CYS A C 1
ATOM 1273 O O . CYS A 1 157 ? -35.295 -3.134 46.530 1.00 93.00 157 CYS A O 1
ATOM 1275 N N . SER A 1 158 ? -35.376 -2.544 44.377 1.00 93.38 158 SER A N 1
ATOM 1276 C CA . SER A 1 158 ? -36.769 -2.087 44.415 1.00 93.38 158 SER A CA 1
ATOM 1277 C C . SER A 1 158 ? -37.730 -3.229 44.764 1.00 93.38 158 SER A C 1
ATOM 1279 O O . SER A 1 158 ? -38.576 -3.086 45.653 1.00 93.38 158 SER A O 1
ATOM 1281 N N . HIS A 1 159 ? -37.564 -4.389 44.125 1.00 91.44 159 HIS A N 1
ATOM 1282 C CA . HIS A 1 159 ? -38.369 -5.584 44.362 1.00 91.44 159 HIS A CA 1
ATOM 1283 C C . HIS A 1 159 ? -38.213 -6.118 45.787 1.00 91.44 159 HIS A C 1
ATOM 1285 O O . HIS A 1 159 ? -39.212 -6.405 46.455 1.00 91.44 159 HIS A O 1
ATOM 1291 N N . THR A 1 160 ? -36.979 -6.213 46.281 1.00 91.56 160 THR A N 1
ATOM 1292 C CA . THR A 1 160 ? -36.703 -6.642 47.660 1.00 91.56 160 THR A CA 1
ATOM 1293 C C . THR A 1 160 ? -37.252 -5.648 48.683 1.00 91.56 160 THR A C 1
ATOM 1295 O O . THR A 1 160 ? -37.861 -6.068 49.668 1.00 91.56 160 THR A O 1
ATOM 1298 N N . ASN A 1 161 ? -37.144 -4.342 48.428 1.00 91.25 161 ASN A N 1
ATOM 1299 C CA . ASN A 1 161 ? -37.713 -3.311 49.293 1.00 91.25 161 ASN A CA 1
ATOM 1300 C C . ASN A 1 161 ? -39.252 -3.348 49.310 1.00 91.25 161 ASN A C 1
ATOM 1302 O O . ASN A 1 161 ? -39.860 -3.293 50.378 1.00 91.25 161 ASN A O 1
ATOM 1306 N N . GLN A 1 162 ? -39.908 -3.519 48.157 1.00 89.38 162 GLN A N 1
ATOM 1307 C CA . GLN A 1 162 ? -41.364 -3.704 48.105 1.00 89.38 162 GLN A CA 1
ATOM 1308 C C . GLN A 1 162 ? -41.815 -4.976 48.828 1.00 89.38 162 GLN A C 1
ATOM 1310 O O . GLN A 1 162 ? -42.834 -4.952 49.521 1.00 89.38 162 GLN A O 1
ATOM 1315 N N . ALA A 1 163 ? -41.080 -6.081 48.690 1.00 87.94 163 ALA A N 1
ATOM 1316 C CA . ALA A 1 163 ? -41.379 -7.321 49.400 1.00 87.94 163 ALA A CA 1
ATOM 1317 C C . ALA A 1 163 ? -41.241 -7.146 50.922 1.00 87.94 163 ALA A C 1
ATOM 1319 O O . ALA A 1 163 ? -42.127 -7.556 51.674 1.00 87.94 163 ALA A O 1
ATOM 1320 N N . ALA A 1 164 ? -40.181 -6.471 51.378 1.00 85.62 164 ALA A N 1
ATOM 1321 C CA . ALA A 1 164 ? -39.983 -6.138 52.785 1.00 85.62 164 ALA A CA 1
ATOM 1322 C C . ALA A 1 164 ? -41.090 -5.212 53.321 1.00 85.62 164 ALA A C 1
ATOM 1324 O O . ALA A 1 164 ? -41.655 -5.479 54.381 1.00 85.62 164 ALA A O 1
ATOM 1325 N N . ALA A 1 165 ? -41.465 -4.175 52.567 1.00 85.88 165 ALA A N 1
ATOM 1326 C CA . ALA A 1 165 ? -42.547 -3.262 52.929 1.00 85.88 165 ALA A CA 1
ATOM 1327 C C . ALA A 1 165 ? -43.904 -3.979 53.043 1.00 85.88 165 ALA A C 1
ATOM 1329 O O . ALA A 1 165 ? -44.641 -3.751 54.001 1.00 85.88 165 ALA A O 1
ATOM 1330 N N . ARG A 1 166 ? -44.216 -4.896 52.115 1.00 82.69 166 ARG A N 1
ATOM 1331 C CA . ARG A 1 166 ? -45.433 -5.725 52.180 1.00 82.69 166 ARG A CA 1
ATOM 1332 C C . ARG A 1 166 ? -45.450 -6.607 53.428 1.00 82.69 166 ARG A C 1
ATOM 1334 O O . ARG A 1 166 ? -46.459 -6.618 54.131 1.00 82.69 166 ARG A O 1
ATOM 1341 N N . ASN A 1 167 ? -44.335 -7.267 53.743 1.00 81.00 167 ASN A N 1
ATOM 1342 C CA . ASN A 1 167 ? -44.208 -8.108 54.937 1.00 81.00 167 ASN A CA 1
ATOM 1343 C C . ASN A 1 167 ? -44.349 -7.311 56.245 1.00 81.00 167 ASN A C 1
ATOM 1345 O O . ASN A 1 167 ? -44.937 -7.810 57.198 1.00 81.00 167 ASN A O 1
ATOM 1349 N N . LEU A 1 168 ? -43.863 -6.067 56.286 1.00 78.88 168 LEU A N 1
ATOM 1350 C CA . LEU A 1 168 ? -44.027 -5.181 57.444 1.00 78.88 168 LEU A CA 1
ATOM 1351 C C . LEU A 1 168 ? -45.463 -4.643 57.575 1.00 78.88 168 LEU A C 1
ATOM 1353 O O . LEU A 1 168 ? -45.950 -4.471 58.688 1.00 78.88 168 LEU A O 1
ATOM 1357 N N . SER A 1 169 ? -46.159 -4.406 56.459 1.00 68.56 169 SER A N 1
ATOM 1358 C CA . SER A 1 169 ? -47.544 -3.908 56.461 1.00 68.56 169 SER A CA 1
ATOM 1359 C C . SER A 1 169 ? -48.609 -4.970 56.771 1.00 68.56 169 SER A C 1
ATOM 1361 O O . SER A 1 169 ? -49.692 -4.616 57.221 1.00 68.56 169 SER A O 1
ATOM 1363 N N . GLY A 1 170 ? -48.313 -6.259 56.556 1.00 59.75 170 GLY A N 1
ATOM 1364 C CA . GLY A 1 170 ? -49.203 -7.384 56.883 1.00 59.75 170 GLY A CA 1
ATOM 1365 C C . GLY A 1 170 ? -49.028 -7.947 58.300 1.00 59.75 170 GLY A C 1
ATOM 1366 O O . GLY A 1 170 ? -49.603 -8.984 58.610 1.00 59.75 170 GLY A O 1
ATOM 1367 N N . GLY A 1 171 ? -48.199 -7.304 59.130 1.00 51.62 171 GLY A N 1
ATOM 1368 C CA . GLY A 1 171 ? -47.878 -7.715 60.501 1.00 51.62 171 GLY A CA 1
ATOM 1369 C C . GLY A 1 171 ? -48.761 -7.109 61.600 1.00 51.62 171 GLY A C 1
ATOM 1370 O O . GLY A 1 171 ? -48.335 -7.111 62.754 1.00 51.62 171 GLY A O 1
ATOM 1371 N N . PHE A 1 172 ? -49.947 -6.593 61.263 1.00 45.25 172 PHE A N 1
ATOM 1372 C CA . PHE A 1 172 ? -50.985 -6.179 62.218 1.00 45.25 172 PHE A CA 1
ATOM 1373 C C . PHE A 1 172 ? -52.288 -6.931 61.960 1.00 45.25 172 PHE A C 1
ATOM 1375 O O . PHE A 1 172 ? -52.721 -6.960 60.785 1.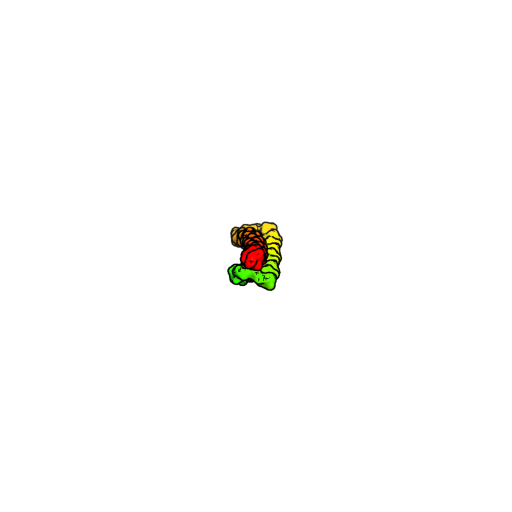00 45.25 172 PHE A O 1
#

Sequence (172 aa):
MKPVNTRELNTAYRRFILYFLSFILFALLCVFCFFATSKHELKLLTARAQQYDKLLYTREDVTVQFDQILQRMQVLSQYVKVNATEMDNQAVLLHAIEGTNQHVKGELEDLGMAAEPASFGIYRNLTDHINLLSGMKDSLSQTHFQIESLRSQLDDCSHTNQAAARNLSGGF

Organism: NCBI:txid2291815

Secondary structure (DSSP, 8-state):
---TTHHHHHHHHHHHHHHHHHHHHHHHHHHHHHHHHHHHHHHHHHHHHHHHHHHHHHHHHHHHHHHHHHHHHHHHHH-----HHHHHHHHHHHHHHHHHHHHHHHHHHHHHTS---THHHHHHHHHHHHHHHHHHHHHHHHHHHHHHHHHHHHHHHHHHHHHHHHHHHT--

Foldseek 3Di:
DDDPPPPVVVVVVVVVVVVVVVVVVVVVVVVVVVVVVVVVVVVVVVVVVVVVVVVVVLVVVLVVLVVVLVVLVVVLVVLPDPDPVSVVVNVVSLVVSLVSLVVSVVSLVVCVVPDDDCVSVVSVVVSVVSVVVSVVSVVVSVVVVVVVVVVVVVVVVVVVVVVVVVVVVPPD

Radius of gyration: 41.13 Å; chains: 1; bounding box: 98×25×140 Å

pLDDT: mean 83.11, std 11.22, range [45.25, 96.38]